Protein AF-A0A0G0HST6-F1 (afdb_monomer_lite)

Foldseek 3Di:
DQPLQLDLQLLVLVLVLVVLLVCCVVAPPDPVLSCLLNVLSVLLNVLSSVLSVCVVPDPVSSVVSNVSSVVSVVVNVVSVVVSCVVLVHDDDDCPPPQNVVLVVLSVVLSVQSSDPVCVVPVVSNVVSSVPRDRPDDDDDPVSVPD

Sequence (146 aa):
MQPYKKLYTYWFSVIIYDREVEFAEKWIKSWKLKEQMDGAARSGKQNIVEGSDDMDVSLKVAINLTGIAKGSLEELTGDLEDFLRQRKLDKWDKNDPRVLLLRAKSAQLVRNLSDLSVLSKEREAEELLKTIELPEHCFSIAKLRR

Structure (mmCIF, N/CA/C/O backbone):
data_AF-A0A0G0HST6-F1
#
_entry.id   AF-A0A0G0HST6-F1
#
loop_
_atom_site.group_PDB
_atom_site.id
_atom_site.type_symbol
_atom_site.label_atom_id
_atom_site.label_alt_id
_atom_site.label_comp_id
_atom_site.label_asym_id
_atom_site.label_entity_id
_atom_site.label_seq_id
_atom_site.pdbx_PDB_ins_code
_atom_site.Cartn_x
_atom_site.Cartn_y
_atom_site.Cartn_z
_atom_site.occupancy
_atom_site.B_iso_or_equiv
_atom_site.auth_seq_id
_atom_site.auth_comp_id
_atom_site.auth_asym_id
_atom_site.auth_atom_id
_atom_site.pdbx_PDB_model_num
ATOM 1 N N . MET A 1 1 ? 7.494 6.859 -22.215 1.00 66.25 1 MET A N 1
ATOM 2 C CA . MET A 1 1 ? 6.513 6.333 -21.242 1.00 66.25 1 MET A CA 1
ATOM 3 C C . MET A 1 1 ? 7.232 5.371 -20.323 1.00 66.25 1 MET A C 1
ATOM 5 O O . MET A 1 1 ? 7.967 4.537 -20.834 1.00 66.25 1 MET A O 1
ATOM 9 N N . GLN A 1 2 ? 7.075 5.522 -19.011 1.00 82.06 2 GLN A N 1
ATOM 10 C CA . GLN A 1 2 ? 7.802 4.705 -18.037 1.00 82.06 2 GLN A CA 1
ATOM 11 C C . GLN A 1 2 ? 7.323 3.237 -18.077 1.00 82.06 2 GLN A C 1
ATOM 13 O O . GLN A 1 2 ? 6.105 3.022 -18.069 1.00 82.06 2 GLN A O 1
ATOM 18 N N . PRO A 1 3 ? 8.225 2.236 -18.139 1.00 85.38 3 PRO A N 1
ATOM 19 C CA . PRO A 1 3 ? 7.861 0.821 -18.281 1.00 85.38 3 PRO A CA 1
ATOM 20 C C . PRO A 1 3 ? 6.930 0.301 -17.179 1.00 85.38 3 PRO A C 1
ATOM 22 O O . PRO A 1 3 ? 5.958 -0.398 -17.479 1.00 85.38 3 PRO A O 1
ATOM 25 N N . TYR A 1 4 ? 7.159 0.715 -15.929 1.00 89.94 4 TYR A N 1
ATOM 26 C CA . TYR A 1 4 ? 6.398 0.255 -14.764 1.00 89.94 4 TYR A CA 1
ATOM 27 C C . TYR A 1 4 ? 4.900 0.580 -14.829 1.00 89.94 4 TYR A C 1
ATOM 29 O O . TYR A 1 4 ? 4.090 -0.131 -14.240 1.00 89.94 4 TYR A O 1
ATOM 37 N N . LYS A 1 5 ? 4.492 1.610 -15.588 1.00 90.94 5 LYS A N 1
ATOM 38 C CA . LYS A 1 5 ? 3.075 1.981 -15.744 1.00 90.94 5 LYS A CA 1
ATOM 39 C C . LYS A 1 5 ? 2.253 0.924 -16.499 1.00 90.94 5 LYS A C 1
ATOM 41 O O . LYS A 1 5 ? 1.030 0.995 -16.508 1.00 90.94 5 LYS A O 1
ATOM 46 N N . LYS A 1 6 ? 2.893 -0.076 -17.113 1.00 90.31 6 LYS A N 1
ATOM 47 C CA . LYS A 1 6 ? 2.213 -1.238 -17.713 1.00 90.31 6 LYS A CA 1
ATOM 48 C C . LYS A 1 6 ? 1.945 -2.355 -16.697 1.00 90.31 6 LYS A C 1
ATOM 50 O O . LYS A 1 6 ? 1.208 -3.292 -16.994 1.00 90.31 6 LYS A O 1
ATOM 55 N N . LEU A 1 7 ? 2.563 -2.290 -15.517 1.00 93.19 7 LEU A N 1
ATOM 56 C CA . LEU A 1 7 ? 2.476 -3.340 -14.513 1.00 93.19 7 LEU A CA 1
ATOM 57 C C . LEU A 1 7 ? 1.165 -3.234 -13.740 1.00 93.19 7 LEU A C 1
ATOM 59 O O . LEU A 1 7 ? 0.801 -2.179 -13.222 1.00 93.19 7 LEU A O 1
ATOM 63 N N . TYR A 1 8 ? 0.483 -4.365 -13.588 1.00 95.25 8 TYR A N 1
ATOM 64 C CA . TYR A 1 8 ? -0.728 -4.427 -12.770 1.00 95.25 8 TYR A CA 1
ATOM 65 C C . TYR A 1 8 ? -0.388 -4.179 -11.301 1.00 95.25 8 TYR A C 1
ATOM 67 O O . TYR A 1 8 ? -1.122 -3.493 -10.598 1.00 95.25 8 TYR A O 1
ATOM 75 N N . THR A 1 9 ? 0.753 -4.703 -10.849 1.00 95.06 9 THR A N 1
ATOM 76 C CA . THR A 1 9 ? 1.261 -4.527 -9.484 1.00 95.06 9 THR A CA 1
ATOM 77 C C . THR A 1 9 ? 1.484 -3.060 -9.139 1.00 95.06 9 THR A C 1
ATOM 79 O O . THR A 1 9 ? 1.113 -2.646 -8.044 1.00 95.06 9 THR A O 1
ATOM 82 N N . TYR A 1 10 ? 1.992 -2.258 -10.082 1.00 95.56 10 TYR A N 1
ATOM 83 C CA . TYR A 1 10 ? 2.113 -0.813 -9.905 1.00 95.56 10 TYR A CA 1
ATOM 84 C C . TYR A 1 10 ? 0.743 -0.176 -9.646 1.00 95.56 10 TYR A C 1
ATOM 86 O O . TYR A 1 10 ? 0.547 0.447 -8.605 1.00 95.56 10 TYR A O 1
ATOM 94 N N . TRP A 1 11 ? -0.240 -0.394 -10.519 1.00 95.44 11 TRP A N 1
ATOM 95 C CA . TRP A 1 11 ? -1.563 0.216 -10.351 1.00 95.44 11 TRP A CA 1
ATOM 96 C C . TRP A 1 11 ? -2.317 -0.278 -9.117 1.00 95.44 11 TRP A C 1
ATOM 98 O O . TRP A 1 11 ? -2.965 0.520 -8.444 1.00 95.44 11 TRP A O 1
ATOM 108 N N . PHE A 1 12 ? -2.185 -1.555 -8.753 1.00 96.38 12 PHE A N 1
ATOM 109 C CA . PHE A 1 12 ? -2.698 -2.038 -7.472 1.00 96.38 12 PHE A CA 1
ATOM 110 C C . PHE A 1 12 ? -2.034 -1.319 -6.292 1.00 96.38 12 PHE A C 1
ATOM 112 O O . PHE A 1 12 ? -2.738 -0.903 -5.379 1.00 96.38 12 PHE A O 1
ATOM 119 N N . SER A 1 13 ? -0.712 -1.117 -6.314 1.00 97.25 13 SER A N 1
ATOM 120 C CA . SER A 1 13 ? -0.016 -0.376 -5.251 1.00 97.25 13 SER A CA 1
ATOM 121 C C . SER A 1 13 ? -0.377 1.112 -5.197 1.00 97.25 13 SER A C 1
ATOM 123 O O . SER A 1 13 ? -0.404 1.677 -4.109 1.00 97.25 13 SER A O 1
ATOM 125 N N . VAL A 1 14 ? -0.713 1.740 -6.332 1.00 95.62 14 VAL A N 1
ATOM 126 C CA . VAL A 1 14 ? -1.278 3.102 -6.368 1.00 95.62 14 VAL A CA 1
ATOM 127 C C . VAL A 1 14 ? -2.619 3.127 -5.640 1.00 95.62 14 VAL A C 1
ATOM 129 O O . VAL A 1 14 ? -2.782 3.902 -4.707 1.00 95.62 14 VAL A O 1
ATOM 132 N N . ILE A 1 15 ? -3.535 2.218 -5.993 1.00 94.50 15 ILE A N 1
ATOM 133 C CA . ILE A 1 15 ? -4.847 2.111 -5.339 1.00 94.50 15 ILE A CA 1
ATOM 134 C C . ILE A 1 15 ? -4.692 1.859 -3.833 1.00 94.50 15 ILE A C 1
ATOM 136 O O . ILE A 1 15 ? -5.385 2.487 -3.039 1.00 94.50 15 ILE A O 1
ATOM 140 N N . ILE A 1 16 ? -3.799 0.947 -3.434 1.00 95.81 16 ILE A N 1
ATOM 141 C CA . ILE A 1 16 ? -3.531 0.654 -2.019 1.00 95.81 16 ILE A CA 1
ATOM 142 C C . ILE A 1 16 ? -3.020 1.905 -1.305 1.00 95.81 16 ILE A C 1
ATOM 144 O O . ILE A 1 16 ? -3.526 2.229 -0.239 1.00 95.81 16 ILE A O 1
ATOM 148 N N . TYR A 1 17 ? -2.060 2.618 -1.897 1.00 97.12 17 TYR A N 1
ATOM 149 C CA . TYR A 1 17 ? -1.504 3.831 -1.307 1.00 97.12 17 TYR A CA 1
ATOM 150 C C . TYR A 1 17 ? -2.559 4.922 -1.117 1.00 97.12 17 TYR A C 1
ATOM 152 O O . TYR A 1 17 ? -2.677 5.466 -0.024 1.00 97.12 17 TYR A O 1
ATOM 160 N N . ASP A 1 18 ? -3.361 5.202 -2.144 1.00 94.44 18 ASP A N 1
ATOM 161 C CA . ASP A 1 18 ? -4.384 6.246 -2.071 1.00 94.44 18 ASP A CA 1
ATOM 162 C C . ASP A 1 18 ? -5.454 5.899 -1.021 1.00 94.44 18 ASP A C 1
ATOM 164 O O . ASP A 1 18 ? -5.866 6.752 -0.233 1.00 94.44 18 ASP A O 1
ATOM 168 N N . ARG A 1 19 ? -5.865 4.623 -0.950 1.00 93.06 19 ARG A N 1
ATOM 169 C CA . ARG A 1 19 ? -6.837 4.151 0.048 1.00 93.06 19 ARG A CA 1
ATOM 170 C C . ARG A 1 19 ? -6.272 4.123 1.459 1.00 93.06 19 ARG A C 1
ATOM 172 O O . ARG A 1 19 ? -7.028 4.376 2.393 1.00 93.06 19 ARG A O 1
ATOM 179 N N . GLU A 1 20 ? -4.984 3.841 1.614 1.00 95.75 20 GLU A N 1
ATOM 180 C CA . GLU A 1 20 ? -4.324 3.900 2.914 1.00 95.75 20 GLU A CA 1
ATOM 181 C C . GLU A 1 20 ? -4.278 5.334 3.439 1.00 95.75 20 GLU A C 1
ATOM 183 O O . GLU A 1 20 ? -4.710 5.574 4.559 1.00 95.75 20 GLU A O 1
ATOM 188 N N . VAL A 1 21 ? -3.888 6.307 2.611 1.00 95.62 21 VAL A N 1
ATOM 189 C CA . VAL A 1 21 ? -3.854 7.720 3.023 1.00 95.62 21 VAL A CA 1
ATOM 190 C C . VAL A 1 21 ? -5.238 8.201 3.477 1.00 95.62 21 VAL A C 1
ATOM 192 O O . VAL A 1 21 ? -5.369 8.856 4.515 1.00 95.62 21 VAL A O 1
ATOM 195 N N . GLU A 1 22 ? -6.293 7.849 2.735 1.00 93.31 22 GLU A N 1
ATOM 196 C CA . GLU A 1 22 ? -7.676 8.148 3.128 1.00 93.31 22 GLU A CA 1
ATOM 197 C C . GLU A 1 22 ? -8.089 7.438 4.429 1.00 93.31 22 GLU A C 1
ATOM 199 O O . GLU A 1 22 ? -8.761 8.026 5.283 1.00 93.31 22 GLU A O 1
ATOM 204 N N . PHE A 1 23 ? -7.710 6.166 4.587 1.00 94.38 23 PHE A N 1
ATOM 205 C CA . PHE A 1 23 ? -7.986 5.382 5.787 1.00 94.38 23 PHE A CA 1
ATOM 206 C C . PHE A 1 23 ? -7.294 5.985 7.014 1.00 94.38 23 PHE A C 1
ATOM 208 O O . PHE A 1 23 ? -7.950 6.205 8.039 1.00 94.38 23 PHE A O 1
ATOM 215 N N . ALA A 1 24 ? -6.004 6.294 6.901 1.00 95.94 24 ALA A N 1
ATOM 216 C CA . ALA A 1 24 ? -5.193 6.810 7.985 1.00 95.94 24 ALA A CA 1
ATOM 217 C C . ALA A 1 24 ? -5.669 8.197 8.428 1.00 95.94 24 ALA A C 1
ATOM 219 O O . ALA A 1 24 ? -5.862 8.419 9.624 1.00 95.94 24 ALA A O 1
ATOM 220 N N . GLU A 1 25 ? -5.971 9.093 7.481 1.00 94.88 25 GLU A N 1
ATOM 221 C CA . GLU A 1 25 ? -6.566 10.407 7.769 1.00 94.88 25 GLU A CA 1
ATOM 222 C C . GLU A 1 25 ? -7.884 10.286 8.546 1.00 94.88 25 GLU A C 1
ATOM 224 O O . GLU A 1 25 ? -8.153 11.053 9.471 1.00 94.88 25 GLU A O 1
ATOM 229 N N . LYS A 1 26 ? -8.713 9.297 8.198 1.00 93.75 26 LYS A N 1
ATOM 230 C CA . LYS A 1 26 ? -10.041 9.130 8.794 1.00 93.75 26 LYS A CA 1
ATOM 231 C C . LYS A 1 26 ? -10.014 8.441 10.159 1.00 93.75 26 LYS A C 1
ATOM 233 O O . LYS A 1 26 ? -10.836 8.768 11.019 1.00 93.75 26 LYS A O 1
ATOM 238 N N . TRP A 1 27 ? -9.132 7.462 10.362 1.00 94.75 27 TRP A N 1
ATOM 239 C CA . TRP A 1 27 ? -9.240 6.520 11.485 1.00 94.75 27 TRP A CA 1
ATOM 240 C C . TRP A 1 27 ? -8.028 6.464 12.417 1.00 94.75 27 TRP A C 1
ATOM 242 O O . TRP A 1 27 ? -8.160 5.985 13.555 1.00 94.75 27 TRP A O 1
ATOM 252 N N . ILE A 1 28 ? -6.867 6.954 11.984 1.00 95.75 28 ILE A N 1
ATOM 253 C CA . ILE A 1 28 ? -5.622 6.875 12.746 1.00 95.75 28 ILE A CA 1
ATOM 254 C C . ILE A 1 28 ? -5.352 8.217 13.428 1.00 95.75 28 ILE A C 1
ATOM 256 O O . ILE A 1 28 ? -4.921 9.192 12.827 1.00 95.75 28 ILE A O 1
ATOM 260 N N . LYS A 1 29 ? -5.594 8.257 14.744 1.00 94.69 29 LYS A N 1
ATOM 261 C CA . LYS A 1 29 ? -5.402 9.470 15.563 1.00 94.69 29 LYS A CA 1
ATOM 262 C C . LYS A 1 29 ? -3.927 9.775 15.854 1.00 94.69 29 LYS A C 1
ATOM 264 O O . LYS A 1 29 ? -3.588 10.909 16.176 1.00 94.69 29 LYS A O 1
ATOM 269 N N . SER A 1 30 ? -3.061 8.760 15.818 1.00 96.88 30 SER A N 1
ATOM 270 C CA . SER A 1 30 ? -1.631 8.921 16.091 1.00 96.88 30 SER A CA 1
ATOM 271 C C . SER A 1 30 ? -0.913 9.350 14.821 1.00 96.88 30 SER A C 1
ATOM 273 O O . SER A 1 30 ? -0.827 8.570 13.876 1.00 96.88 30 SER A O 1
ATOM 275 N N . TRP A 1 31 ? -0.336 10.554 14.833 1.00 96.69 31 TRP A N 1
ATOM 276 C CA . TRP A 1 31 ? 0.518 11.035 13.744 1.00 96.69 31 TRP A CA 1
ATOM 277 C C . TRP A 1 31 ? 1.618 10.029 13.402 1.00 96.69 31 TRP A C 1
ATOM 279 O O . TRP A 1 31 ? 1.864 9.758 12.233 1.00 96.69 31 TRP A O 1
ATOM 289 N N . LYS A 1 32 ? 2.264 9.451 14.427 1.00 98.00 32 LYS A N 1
ATOM 290 C CA . LYS A 1 32 ? 3.390 8.545 14.207 1.00 98.00 32 LYS A CA 1
ATOM 291 C C . LYS A 1 32 ? 2.960 7.249 13.527 1.00 98.00 32 LYS A C 1
ATOM 293 O O . LYS A 1 32 ? 3.632 6.812 12.605 1.00 98.00 32 LYS A O 1
ATOM 298 N N . LEU A 1 33 ? 1.836 6.676 13.959 1.00 97.00 33 LEU A N 1
ATOM 299 C CA . LEU A 1 33 ? 1.301 5.464 13.339 1.00 97.00 33 LEU A CA 1
ATOM 300 C C . LEU A 1 33 ? 0.854 5.744 11.902 1.00 97.00 33 LEU A C 1
ATOM 302 O O . LEU A 1 33 ? 1.177 4.974 11.009 1.00 97.00 33 LEU A O 1
ATOM 306 N N . LYS A 1 34 ? 0.187 6.881 11.670 1.00 97.69 34 LYS A N 1
ATOM 307 C CA . LYS A 1 34 ? -0.184 7.325 10.323 1.00 97.69 34 LYS A CA 1
ATOM 308 C C . LYS A 1 34 ? 1.043 7.432 9.411 1.00 97.69 34 LYS A C 1
ATOM 310 O O . LYS A 1 34 ? 1.045 6.856 8.335 1.00 97.69 34 LYS A O 1
ATOM 315 N N . GLU A 1 35 ? 2.104 8.104 9.863 1.00 97.94 35 GLU A N 1
ATOM 316 C CA . GLU A 1 35 ? 3.358 8.230 9.106 1.00 97.94 35 GLU A CA 1
ATOM 317 C C . GLU A 1 35 ? 3.968 6.860 8.761 1.00 97.94 35 GLU A C 1
ATOM 319 O O . GLU A 1 35 ? 4.493 6.679 7.664 1.00 97.94 35 GLU A O 1
ATOM 324 N N . GLN A 1 36 ? 3.897 5.893 9.681 1.00 98.06 36 GLN A N 1
ATOM 325 C CA . GLN A 1 36 ? 4.410 4.539 9.461 1.00 98.06 36 GLN A CA 1
ATOM 326 C C . GLN A 1 36 ? 3.584 3.775 8.420 1.00 98.06 36 GLN A C 1
ATOM 328 O O . GLN A 1 36 ? 4.166 3.258 7.468 1.00 98.06 36 GLN A O 1
ATOM 333 N N . MET A 1 37 ? 2.254 3.774 8.543 1.00 98.50 37 MET A N 1
ATOM 334 C CA . MET A 1 37 ? 1.361 3.083 7.603 1.00 98.50 37 MET A CA 1
ATOM 335 C C . MET A 1 37 ? 1.426 3.709 6.198 1.00 98.50 37 MET A C 1
ATOM 337 O O . MET A 1 37 ? 1.662 3.005 5.210 1.00 98.50 37 MET A O 1
ATOM 341 N N . ASP A 1 38 ? 1.352 5.044 6.108 1.00 98.38 38 ASP A N 1
ATOM 342 C CA . ASP A 1 38 ? 1.532 5.790 4.854 1.00 98.38 38 ASP A CA 1
ATOM 343 C C . ASP A 1 38 ? 2.922 5.518 4.250 1.00 98.38 38 ASP A C 1
ATOM 345 O O . ASP A 1 38 ? 3.079 5.375 3.031 1.00 98.38 38 ASP A O 1
ATOM 349 N N . GLY A 1 39 ? 3.946 5.434 5.104 1.00 98.44 39 GLY A N 1
ATOM 350 C CA . GLY A 1 39 ? 5.323 5.124 4.737 1.00 98.44 39 GLY A CA 1
ATOM 351 C C . GLY A 1 39 ? 5.477 3.727 4.141 1.00 98.44 39 GLY A C 1
ATOM 352 O O . GLY A 1 39 ? 6.097 3.588 3.085 1.00 98.44 39 GLY A O 1
ATOM 353 N N . ALA A 1 40 ? 4.871 2.712 4.758 1.00 98.62 40 ALA A N 1
ATOM 354 C CA . ALA A 1 40 ? 4.866 1.335 4.274 1.00 98.62 40 ALA A CA 1
ATOM 355 C C . ALA A 1 40 ? 4.163 1.230 2.909 1.00 98.62 40 ALA A C 1
ATOM 357 O O . ALA A 1 40 ? 4.735 0.716 1.941 1.00 98.62 40 ALA A O 1
ATOM 358 N N . ALA A 1 41 ? 2.975 1.827 2.774 1.00 98.50 41 ALA A N 1
ATOM 359 C CA . ALA A 1 41 ? 2.238 1.871 1.514 1.00 98.50 41 ALA A CA 1
ATOM 360 C C . ALA A 1 41 ? 3.029 2.585 0.398 1.00 98.50 41 ALA A C 1
ATOM 362 O O . ALA A 1 41 ? 3.157 2.079 -0.725 1.00 98.50 41 ALA A O 1
ATOM 363 N N . ARG A 1 42 ? 3.630 3.744 0.711 1.00 98.50 42 ARG A N 1
ATOM 364 C CA . ARG A 1 42 ? 4.471 4.503 -0.225 1.00 98.50 42 ARG A CA 1
ATOM 365 C C . ARG A 1 42 ? 5.712 3.712 -0.630 1.00 98.50 42 ARG A C 1
ATOM 367 O O . ARG A 1 42 ? 6.029 3.676 -1.818 1.00 98.50 42 ARG A O 1
ATOM 374 N N . SER A 1 43 ? 6.406 3.107 0.333 1.00 98.44 43 SER A N 1
ATOM 375 C CA . SER A 1 43 ? 7.607 2.293 0.113 1.00 98.44 43 SER A CA 1
ATOM 376 C C . SER A 1 43 ? 7.309 1.120 -0.817 1.00 98.44 43 SER A C 1
ATOM 378 O O . SER A 1 43 ? 8.039 0.912 -1.786 1.00 98.44 43 SER A O 1
ATOM 380 N N . GLY A 1 44 ? 6.190 0.419 -0.600 1.00 98.31 44 GLY A N 1
ATOM 381 C CA . GLY A 1 44 ? 5.735 -0.666 -1.471 1.00 98.31 44 GLY A CA 1
ATOM 382 C C . GLY A 1 44 ? 5.632 -0.233 -2.935 1.00 98.31 44 GLY A C 1
ATOM 383 O O . GLY A 1 44 ? 6.230 -0.847 -3.818 1.00 98.31 44 GLY A O 1
ATOM 384 N N . LYS A 1 45 ? 4.939 0.882 -3.191 1.00 98.00 45 LYS A N 1
ATOM 385 C CA . LYS A 1 45 ? 4.790 1.452 -4.538 1.00 98.00 45 LYS A CA 1
ATOM 386 C C . LYS A 1 45 ? 6.123 1.897 -5.152 1.00 98.00 45 LYS A C 1
ATOM 388 O O . LYS A 1 45 ? 6.370 1.609 -6.320 1.00 98.00 45 LYS A O 1
ATOM 393 N N . GLN A 1 46 ? 6.967 2.613 -4.404 1.00 98.00 46 GLN A N 1
ATOM 394 C CA . GLN A 1 46 ? 8.227 3.152 -4.943 1.00 98.00 46 GLN A CA 1
ATOM 395 C C . GLN A 1 46 ? 9.226 2.046 -5.289 1.00 98.00 46 GLN A C 1
ATOM 397 O O . GLN A 1 46 ? 9.814 2.077 -6.362 1.00 98.00 46 GLN A O 1
ATOM 402 N N . ASN A 1 47 ? 9.335 1.006 -4.461 1.00 98.12 47 ASN A N 1
ATOM 403 C CA . ASN A 1 47 ? 10.212 -0.125 -4.763 1.00 98.12 47 ASN A CA 1
ATOM 404 C C . ASN A 1 47 ? 9.747 -0.931 -5.996 1.00 98.12 47 ASN A C 1
ATOM 406 O O . ASN A 1 47 ? 10.578 -1.525 -6.677 1.00 98.12 47 ASN A O 1
ATOM 410 N N . ILE A 1 48 ? 8.447 -0.934 -6.333 1.00 97.50 48 ILE A N 1
ATOM 411 C CA . ILE A 1 48 ? 7.955 -1.496 -7.610 1.00 97.50 48 ILE A CA 1
ATOM 412 C C . ILE A 1 48 ? 8.432 -0.653 -8.798 1.00 97.50 48 ILE A C 1
ATOM 414 O O . ILE A 1 48 ? 8.806 -1.208 -9.829 1.00 97.50 48 ILE A O 1
ATOM 418 N N . VAL A 1 49 ? 8.406 0.676 -8.660 1.00 96.44 49 VAL A N 1
ATOM 419 C CA . VAL A 1 49 ? 8.887 1.610 -9.687 1.00 96.44 49 VAL A CA 1
ATOM 420 C C . VAL A 1 49 ? 10.386 1.420 -9.912 1.00 96.44 49 VAL A C 1
ATOM 422 O O . VAL A 1 49 ? 10.792 1.086 -11.021 1.00 96.44 49 VAL A O 1
ATOM 425 N N . GLU A 1 50 ? 11.183 1.542 -8.850 1.00 95.69 50 GLU A N 1
ATOM 426 C CA . GLU A 1 50 ? 12.642 1.402 -8.904 1.00 95.69 50 GLU A CA 1
ATOM 427 C C . GLU A 1 50 ? 13.046 0.001 -9.381 1.00 95.69 50 GLU A C 1
ATOM 429 O O . GLU A 1 50 ? 13.866 -0.142 -10.283 1.00 95.69 50 GLU A O 1
ATOM 434 N N . GLY A 1 51 ? 12.402 -1.046 -8.853 1.00 95.38 51 GLY A N 1
ATOM 435 C CA . GLY A 1 51 ? 12.682 -2.425 -9.243 1.00 95.38 51 GLY A CA 1
ATOM 436 C C . GLY A 1 51 ? 12.385 -2.708 -10.713 1.00 95.38 51 GLY A C 1
ATOM 437 O O . GLY A 1 51 ? 13.108 -3.483 -11.332 1.00 95.38 51 GLY A O 1
ATOM 438 N N . SER A 1 52 ? 11.354 -2.075 -11.283 1.00 94.31 52 SER A N 1
ATOM 439 C CA . SER A 1 52 ? 11.040 -2.185 -12.709 1.00 94.31 52 SER A CA 1
ATOM 440 C C . SER A 1 52 ? 12.048 -1.447 -13.586 1.00 94.31 52 SER A C 1
ATOM 442 O O . SER A 1 52 ? 12.359 -1.945 -14.665 1.00 94.31 52 SER A O 1
ATOM 444 N N . ASP A 1 53 ? 12.512 -0.271 -13.166 1.00 91.69 53 ASP A N 1
ATOM 445 C CA . ASP A 1 53 ? 13.478 0.523 -13.932 1.00 91.69 53 ASP A CA 1
ATOM 446 C C . ASP A 1 53 ? 14.875 -0.134 -13.909 1.00 91.69 53 ASP A C 1
ATOM 448 O O . ASP A 1 53 ? 15.585 -0.123 -14.915 1.00 91.69 53 ASP A O 1
ATOM 452 N N . ASP A 1 54 ? 15.229 -0.811 -12.811 1.00 91.38 54 ASP A N 1
ATOM 453 C CA . ASP A 1 54 ? 16.507 -1.516 -12.655 1.00 91.38 54 ASP A CA 1
ATOM 454 C C . ASP A 1 54 ? 16.558 -2.899 -13.328 1.00 91.38 54 ASP A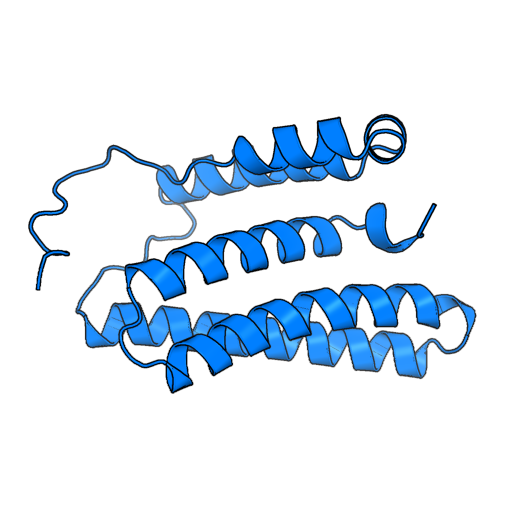 C 1
ATOM 456 O O . ASP A 1 54 ? 17.629 -3.511 -13.366 1.00 91.38 54 ASP A O 1
ATOM 460 N N . MET A 1 55 ? 15.455 -3.418 -13.885 1.00 88.94 55 MET A N 1
ATOM 461 C CA . MET A 1 55 ? 15.447 -4.742 -14.536 1.00 88.94 55 MET A CA 1
ATOM 462 C C . MET A 1 55 ? 16.456 -4.843 -15.686 1.00 88.94 55 MET A C 1
ATOM 464 O O . MET A 1 55 ? 17.100 -5.883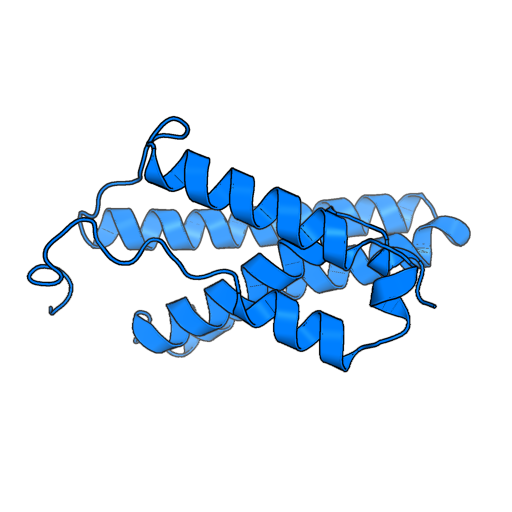 -15.835 1.00 88.94 55 MET A O 1
ATOM 468 N N . ASP A 1 56 ? 16.618 -3.763 -16.456 1.00 86.44 56 ASP A N 1
ATOM 469 C CA . ASP A 1 56 ? 17.538 -3.697 -17.599 1.00 86.44 56 ASP A CA 1
ATOM 470 C C . ASP A 1 56 ? 18.999 -3.452 -17.173 1.00 86.44 56 ASP A C 1
ATOM 472 O O . ASP A 1 56 ? 19.923 -3.672 -17.956 1.00 86.44 56 ASP A O 1
ATOM 476 N N . VAL A 1 57 ? 19.222 -3.016 -15.927 1.00 91.31 57 VAL A N 1
ATOM 477 C CA . VAL A 1 57 ? 20.549 -2.685 -15.385 1.00 91.31 57 VAL A CA 1
ATOM 478 C C . VAL A 1 57 ? 21.099 -3.831 -14.538 1.00 91.31 57 VAL A C 1
ATOM 480 O O . VAL A 1 57 ? 22.244 -4.252 -14.705 1.00 91.31 57 VAL A O 1
ATOM 483 N N . SER A 1 58 ? 20.300 -4.339 -13.598 1.00 95.31 58 SER A N 1
ATOM 484 C CA . SER A 1 58 ? 20.706 -5.370 -12.650 1.00 95.31 58 SER A CA 1
ATOM 485 C C . SER A 1 58 ? 19.508 -6.151 -12.125 1.00 95.31 58 SER A C 1
ATOM 487 O O . SER A 1 58 ? 18.818 -5.743 -11.188 1.00 95.31 58 SER A O 1
ATOM 489 N N . LEU A 1 59 ? 19.346 -7.372 -12.638 1.00 94.75 59 LEU A N 1
ATOM 490 C CA . LEU A 1 59 ? 18.308 -8.291 -12.174 1.00 94.75 59 LEU A CA 1
ATOM 491 C C . LEU A 1 59 ? 18.399 -8.569 -10.662 1.00 94.75 59 LEU A C 1
ATOM 493 O O . LEU A 1 59 ? 17.381 -8.731 -9.996 1.00 94.75 59 LEU A O 1
ATOM 497 N N . LYS A 1 60 ? 19.614 -8.585 -10.095 1.00 97.25 60 LYS A N 1
ATOM 498 C CA . LYS A 1 60 ? 19.816 -8.765 -8.650 1.00 97.25 60 LYS A CA 1
ATOM 499 C C . LYS A 1 60 ? 19.176 -7.629 -7.846 1.00 97.25 60 LYS A C 1
ATOM 501 O O . LYS A 1 60 ? 18.543 -7.898 -6.828 1.00 97.25 60 LYS A O 1
ATOM 506 N N . VAL A 1 61 ? 19.355 -6.383 -8.287 1.00 96.31 61 VAL A N 1
ATOM 507 C CA . VAL A 1 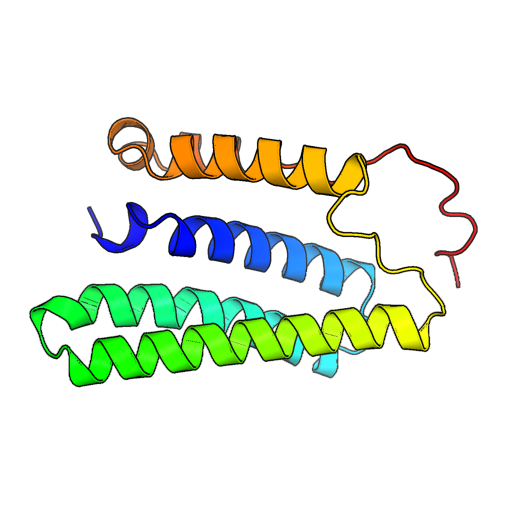61 ? 18.783 -5.207 -7.614 1.00 96.31 61 VAL A CA 1
ATOM 508 C C . VAL A 1 61 ? 17.268 -5.192 -7.793 1.00 96.31 61 VAL A C 1
ATOM 510 O O . VAL A 1 61 ? 16.553 -5.086 -6.800 1.00 96.31 61 VAL A O 1
ATOM 513 N N . ALA A 1 62 ? 16.780 -5.442 -9.010 1.00 95.81 62 ALA A N 1
ATOM 514 C CA . ALA A 1 62 ? 15.350 -5.538 -9.298 1.00 95.81 62 ALA A CA 1
ATOM 515 C C . ALA A 1 62 ? 14.626 -6.582 -8.423 1.00 95.81 62 ALA A C 1
ATOM 517 O O . ALA A 1 62 ? 13.568 -6.303 -7.850 1.00 95.81 62 ALA A O 1
ATOM 518 N N . ILE A 1 63 ? 15.211 -7.777 -8.254 1.00 96.88 63 ILE A N 1
ATOM 519 C CA . ILE A 1 63 ? 14.668 -8.826 -7.372 1.00 96.88 63 ILE A CA 1
ATOM 520 C C . ILE A 1 63 ? 14.650 -8.355 -5.915 1.00 96.88 63 ILE A C 1
ATOM 522 O O . ILE A 1 63 ? 13.655 -8.556 -5.217 1.00 96.88 63 ILE A O 1
ATOM 526 N N . ASN A 1 64 ? 15.728 -7.719 -5.453 1.00 98.00 64 ASN A N 1
ATOM 527 C CA . ASN A 1 64 ? 15.814 -7.214 -4.087 1.00 98.00 64 ASN A CA 1
ATOM 528 C C . ASN A 1 64 ? 14.748 -6.141 -3.807 1.00 98.00 64 ASN A C 1
ATOM 530 O O . ASN A 1 64 ? 14.030 -6.247 -2.817 1.00 98.00 64 ASN A O 1
ATOM 534 N N . LEU A 1 65 ? 14.591 -5.162 -4.702 1.00 97.94 65 LEU A N 1
ATOM 535 C CA . LEU A 1 65 ? 13.575 -4.110 -4.592 1.00 97.94 65 LEU A CA 1
ATOM 536 C C . LEU A 1 65 ? 12.158 -4.692 -4.634 1.00 97.94 65 LEU A C 1
ATOM 538 O O . LEU A 1 65 ? 11.317 -4.323 -3.821 1.00 97.94 65 LEU A O 1
ATOM 542 N N . THR A 1 66 ? 11.904 -5.689 -5.484 1.00 96.50 66 THR A N 1
ATOM 543 C CA . THR A 1 66 ? 10.621 -6.415 -5.484 1.00 96.50 66 THR A CA 1
ATOM 544 C C . THR A 1 66 ? 10.360 -7.110 -4.140 1.00 96.50 66 THR A C 1
ATOM 546 O O . THR A 1 66 ? 9.229 -7.123 -3.650 1.00 96.50 66 THR A O 1
ATOM 549 N N . GLY A 1 67 ? 11.403 -7.662 -3.510 1.00 97.88 67 GLY A N 1
ATOM 550 C CA . GLY A 1 67 ? 11.331 -8.233 -2.165 1.00 97.88 67 GLY A CA 1
ATOM 551 C C . GLY A 1 67 ? 10.999 -7.193 -1.091 1.00 97.88 67 GLY A C 1
ATOM 552 O O . GLY A 1 67 ? 10.122 -7.434 -0.263 1.00 97.88 67 GLY A O 1
ATOM 553 N N . ILE A 1 68 ? 11.637 -6.021 -1.143 1.00 98.44 68 ILE A N 1
ATOM 554 C CA . ILE A 1 68 ? 11.353 -4.898 -0.236 1.00 98.44 68 ILE A CA 1
ATOM 555 C C . ILE A 1 68 ? 9.918 -4.400 -0.439 1.00 98.44 68 ILE A C 1
ATOM 557 O O . ILE A 1 68 ? 9.194 -4.223 0.537 1.00 98.44 68 ILE A O 1
ATOM 561 N N . ALA A 1 69 ? 9.469 -4.256 -1.691 1.00 98.38 69 ALA A N 1
ATOM 562 C CA . ALA A 1 69 ? 8.103 -3.853 -2.008 1.00 98.38 69 ALA A CA 1
ATOM 563 C C . ALA A 1 69 ? 7.068 -4.788 -1.373 1.00 98.38 69 ALA A C 1
ATOM 565 O O . ALA A 1 69 ? 6.102 -4.331 -0.760 1.00 98.38 69 ALA A O 1
ATOM 566 N N . LYS A 1 70 ? 7.290 -6.104 -1.494 1.00 98.44 70 LYS A N 1
ATOM 567 C CA . LYS A 1 70 ? 6.447 -7.119 -0.860 1.00 98.44 70 LYS A CA 1
ATOM 568 C C . LYS A 1 70 ? 6.442 -6.958 0.662 1.00 98.44 70 LYS A C 1
ATOM 570 O O . LYS A 1 70 ? 5.363 -6.902 1.241 1.00 98.44 70 LYS A O 1
ATOM 575 N N . GLY A 1 71 ? 7.617 -6.846 1.283 1.00 98.62 71 GLY A N 1
ATOM 576 C CA . GLY A 1 71 ? 7.741 -6.682 2.733 1.00 98.62 71 GLY A CA 1
ATOM 577 C C . GLY A 1 71 ? 7.007 -5.445 3.255 1.00 98.62 71 GLY A C 1
ATOM 578 O O . GLY A 1 71 ? 6.271 -5.544 4.230 1.00 98.62 71 GLY A O 1
ATOM 579 N N . SER A 1 72 ? 7.111 -4.305 2.563 1.00 98.62 72 SER A N 1
ATOM 580 C CA . SER A 1 72 ? 6.390 -3.084 2.948 1.00 98.62 72 SER A CA 1
ATOM 581 C C . SER A 1 72 ? 4.863 -3.232 2.857 1.00 98.62 72 SER A C 1
ATOM 583 O O . SER A 1 72 ? 4.141 -2.711 3.700 1.00 98.62 72 SER A O 1
ATOM 585 N N . LEU A 1 73 ? 4.339 -3.959 1.862 1.00 98.50 73 LEU A N 1
ATOM 586 C CA . LEU A 1 73 ? 2.894 -4.220 1.765 1.00 98.50 73 LEU A CA 1
ATOM 587 C C . LEU A 1 73 ? 2.409 -5.259 2.794 1.00 98.50 73 LEU A C 1
ATOM 589 O O . LEU A 1 73 ? 1.257 -5.202 3.229 1.00 98.50 73 LEU A O 1
ATOM 593 N N . GLU A 1 74 ? 3.270 -6.200 3.191 1.00 98.50 74 GLU A N 1
ATOM 594 C CA . GLU A 1 74 ? 2.999 -7.139 4.287 1.00 98.50 74 GLU A CA 1
ATOM 595 C C . GLU A 1 74 ? 2.974 -6.425 5.647 1.00 98.50 74 GLU A C 1
ATOM 597 O O . GLU A 1 74 ? 2.075 -6.693 6.441 1.00 98.50 74 GLU A O 1
ATOM 602 N N . GLU A 1 75 ? 3.880 -5.471 5.882 1.00 98.44 75 GLU A N 1
ATOM 603 C CA . GLU A 1 75 ? 3.876 -4.600 7.068 1.00 98.44 75 GLU A CA 1
ATOM 604 C C . GLU A 1 75 ? 2.564 -3.814 7.171 1.00 98.44 75 GLU A C 1
ATOM 606 O O . GLU A 1 75 ? 1.852 -3.936 8.167 1.00 98.44 75 GLU A O 1
ATOM 611 N N . LEU A 1 76 ? 2.165 -3.138 6.086 1.00 98.62 76 LEU A N 1
ATOM 612 C CA . LEU A 1 76 ? 0.883 -2.434 6.020 1.00 98.62 76 LEU A CA 1
ATOM 613 C C . LEU A 1 76 ? -0.313 -3.361 6.297 1.00 98.62 76 LEU A C 1
ATOM 615 O O . LEU A 1 76 ? -1.258 -2.993 6.992 1.00 98.62 76 LEU A O 1
ATOM 619 N N . THR A 1 77 ? -0.289 -4.579 5.748 1.00 98.19 77 THR A N 1
ATOM 620 C CA . THR A 1 77 ? -1.350 -5.566 5.992 1.00 98.19 77 THR A CA 1
ATOM 621 C C . THR A 1 77 ? -1.426 -5.928 7.476 1.00 98.19 77 THR A C 1
ATOM 623 O O . THR A 1 77 ? -2.528 -6.007 8.019 1.00 98.19 77 THR A O 1
ATOM 626 N N . GLY A 1 78 ? -0.279 -6.106 8.134 1.00 98.25 78 GLY A N 1
ATOM 627 C CA . GLY A 1 78 ? -0.198 -6.344 9.574 1.00 98.25 78 GLY A CA 1
ATOM 628 C C . GLY A 1 78 ? -0.793 -5.197 10.393 1.00 98.25 78 GLY A C 1
ATOM 629 O O . GLY A 1 78 ? -1.616 -5.448 11.273 1.00 98.25 78 GLY A O 1
ATOM 630 N N . ASP A 1 79 ? -0.468 -3.947 10.053 1.00 98.25 79 ASP A N 1
ATOM 631 C CA . ASP A 1 79 ? -1.020 -2.765 10.729 1.00 98.25 79 ASP A CA 1
ATOM 632 C C . ASP A 1 79 ? -2.551 -2.673 10.588 1.00 98.25 79 ASP A C 1
ATOM 634 O O . ASP A 1 79 ? -3.267 -2.388 11.555 1.00 98.25 79 ASP A O 1
ATOM 638 N N . LEU A 1 80 ? -3.085 -2.973 9.399 1.00 97.75 80 LEU A N 1
ATOM 639 C CA . LEU A 1 80 ? -4.531 -3.017 9.153 1.00 97.75 80 LEU A CA 1
ATOM 640 C C . LEU A 1 80 ? -5.217 -4.150 9.934 1.00 97.75 80 LEU A C 1
ATOM 642 O O . LEU A 1 80 ? -6.305 -3.960 10.488 1.00 97.75 80 LEU A O 1
ATOM 646 N N . GLU A 1 81 ? -4.599 -5.328 10.013 1.00 97.31 81 GLU A N 1
ATOM 647 C CA . GLU A 1 81 ? -5.103 -6.446 10.818 1.00 97.31 81 GLU A CA 1
ATOM 648 C C . GLU A 1 81 ? -5.105 -6.116 12.315 1.00 97.31 81 GLU A C 1
ATOM 650 O O . GLU A 1 81 ? -6.083 -6.404 13.017 1.00 97.31 81 GLU A O 1
ATOM 655 N N . ASP A 1 82 ? -4.059 -5.448 12.797 1.00 97.31 82 ASP A N 1
ATOM 656 C CA . ASP A 1 82 ? -3.971 -4.970 14.170 1.00 97.31 82 ASP A CA 1
ATOM 657 C C . ASP A 1 82 ? -5.026 -3.910 14.478 1.00 97.31 82 ASP A C 1
ATOM 659 O O . ASP A 1 82 ? -5.674 -3.985 15.529 1.00 97.31 82 ASP A O 1
ATOM 663 N N . PHE A 1 83 ? -5.281 -2.983 13.553 1.00 96.31 83 PHE A N 1
ATOM 664 C CA . PHE A 1 83 ? -6.365 -2.013 13.683 1.00 96.31 83 PHE A CA 1
ATOM 665 C C . PHE A 1 83 ? -7.727 -2.701 13.866 1.00 96.31 83 PHE A C 1
ATOM 667 O O . PHE A 1 83 ? -8.488 -2.341 14.774 1.00 96.31 83 PHE A O 1
ATOM 674 N N . LEU A 1 84 ? -8.036 -3.713 13.045 1.00 96.19 84 LEU A N 1
ATOM 675 C CA . LEU A 1 84 ? -9.287 -4.473 13.150 1.00 96.19 84 LEU A CA 1
ATOM 676 C C . LEU A 1 84 ? -9.378 -5.212 14.490 1.00 96.19 84 LEU A C 1
ATOM 678 O O . LEU A 1 84 ? -10.374 -5.085 15.210 1.00 96.19 84 LEU A O 1
ATOM 682 N N . ARG A 1 85 ? -8.317 -5.938 14.859 1.00 97.12 85 ARG A N 1
ATOM 683 C CA . ARG A 1 85 ? -8.246 -6.748 16.082 1.00 97.12 85 ARG A CA 1
ATOM 684 C C . ARG A 1 85 ? -8.399 -5.900 17.342 1.00 97.12 85 ARG A C 1
ATO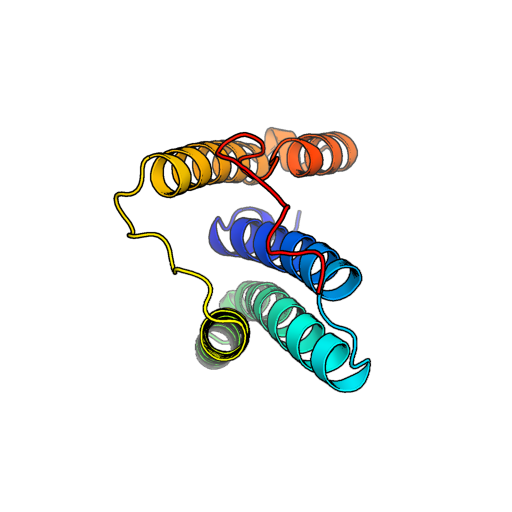M 686 O O . ARG A 1 85 ? -9.211 -6.231 18.208 1.00 97.12 85 ARG A O 1
ATOM 693 N N . GLN A 1 86 ? -7.660 -4.796 17.449 1.00 96.25 86 GLN A N 1
ATOM 694 C CA . GLN A 1 86 ? -7.699 -3.907 18.616 1.00 96.25 86 GLN A CA 1
ATOM 695 C C . GLN A 1 86 ? -9.072 -3.241 18.791 1.00 96.25 86 GLN A C 1
ATOM 697 O O . GLN A 1 86 ? -9.492 -2.969 19.918 1.00 96.25 86 GLN A O 1
ATOM 702 N N . ARG A 1 87 ? -9.805 -3.027 17.691 1.00 94.12 87 ARG A N 1
ATOM 703 C CA . ARG A 1 87 ? -11.146 -2.424 17.693 1.00 94.12 87 ARG A CA 1
ATOM 704 C C . ARG A 1 87 ? -12.294 -3.433 17.664 1.00 94.12 87 ARG A C 1
ATOM 706 O O . ARG A 1 87 ? -13.450 -3.014 17.674 1.00 94.12 87 ARG A O 1
ATOM 713 N N . LYS A 1 88 ? -12.001 -4.740 17.685 1.00 94.44 88 LYS A N 1
ATOM 714 C CA . LYS A 1 88 ? -12.996 -5.827 17.609 1.00 94.44 88 LYS A CA 1
ATOM 715 C C . LYS A 1 88 ? -13.899 -5.701 16.374 1.00 94.44 88 LYS A C 1
ATOM 717 O O . LYS A 1 88 ? -15.119 -5.837 16.471 1.00 94.44 88 LYS A O 1
ATOM 722 N N . LEU A 1 89 ? -13.289 -5.372 15.238 1.00 93.25 89 LEU A N 1
ATOM 723 C CA . LEU A 1 89 ? -13.939 -5.324 13.934 1.00 93.25 89 LEU A CA 1
ATOM 724 C C . LEU A 1 89 ? -13.685 -6.635 13.188 1.00 93.25 89 LEU A C 1
ATOM 726 O O . LEU A 1 89 ? -12.597 -7.204 13.275 1.00 93.25 89 LEU A O 1
ATOM 730 N N . ASP A 1 90 ? -14.682 -7.092 12.438 1.00 91.62 90 ASP A N 1
ATOM 731 C CA . ASP A 1 90 ? -14.583 -8.339 11.688 1.00 91.62 90 ASP A CA 1
ATOM 732 C C . ASP A 1 90 ? -13.789 -8.143 10.393 1.00 91.62 90 ASP A C 1
ATOM 734 O O . ASP A 1 90 ? -14.064 -7.233 9.605 1.00 91.62 90 ASP A O 1
ATOM 738 N N . LYS A 1 91 ? -12.836 -9.044 10.142 1.00 92.19 91 LYS A N 1
ATOM 739 C CA . LYS A 1 91 ? -12.188 -9.179 8.835 1.00 92.19 91 LYS A CA 1
ATOM 740 C C . LYS A 1 91 ? -13.123 -9.949 7.904 1.00 92.19 91 LYS A C 1
ATOM 742 O O . LYS A 1 91 ? -13.571 -11.042 8.242 1.00 92.19 91 LYS A O 1
ATOM 747 N N . TRP A 1 92 ? -13.421 -9.387 6.736 1.00 92.19 92 TRP A N 1
ATOM 748 C CA . TRP A 1 92 ? -14.262 -10.063 5.746 1.00 92.19 92 TRP A CA 1
ATOM 749 C C . TRP A 1 92 ? -13.534 -11.257 5.122 1.00 92.19 92 TRP A C 1
ATOM 751 O O . TRP A 1 92 ? -12.338 -11.183 4.830 1.00 92.19 92 TRP A O 1
ATOM 761 N N . ASP A 1 93 ? -14.267 -12.351 4.900 1.00 93.44 93 ASP A N 1
ATOM 762 C CA . ASP A 1 93 ? -13.742 -13.518 4.192 1.00 93.44 93 ASP A CA 1
ATOM 763 C C . ASP A 1 93 ? -13.427 -13.172 2.731 1.00 93.44 93 ASP A C 1
ATOM 765 O O . ASP A 1 93 ? -14.068 -12.318 2.114 1.00 93.44 93 ASP A O 1
ATOM 769 N N . LYS A 1 94 ? -12.465 -13.881 2.135 1.00 92.75 94 LYS A N 1
ATOM 770 C CA . LYS A 1 94 ? -12.081 -13.677 0.730 1.00 92.75 94 LYS A CA 1
ATOM 771 C C . LYS A 1 94 ? -13.231 -13.905 -0.262 1.00 92.75 94 LYS A C 1
ATOM 773 O O . LYS A 1 94 ? -13.165 -13.383 -1.373 1.00 92.75 94 LYS A O 1
ATOM 778 N N . ASN A 1 95 ? -14.243 -14.686 0.123 1.00 94.06 95 ASN A N 1
ATOM 779 C CA . ASN A 1 95 ? -15.430 -14.981 -0.677 1.00 94.06 95 ASN A CA 1
ATOM 780 C C . ASN A 1 95 ? -16.644 -14.129 -0.280 1.00 94.06 95 ASN A C 1
ATOM 782 O O . ASN A 1 95 ? -17.735 -14.351 -0.802 1.00 94.06 95 ASN A O 1
ATOM 786 N N . ASP A 1 96 ? -16.487 -13.170 0.637 1.00 93.19 96 ASP A N 1
ATOM 787 C CA . ASP A 1 96 ? -17.553 -12.226 0.954 1.00 93.19 96 ASP A CA 1
ATOM 788 C C . ASP A 1 96 ? -17.958 -11.460 -0.324 1.00 93.19 96 ASP A C 1
ATOM 790 O O . ASP A 1 96 ? -17.076 -10.966 -1.040 1.00 93.19 96 ASP A O 1
ATOM 794 N N . PRO A 1 97 ? -19.262 -11.318 -0.633 1.00 91.06 97 PRO A N 1
ATOM 795 C CA . PRO A 1 97 ? -19.720 -10.623 -1.835 1.00 91.06 97 PRO A CA 1
ATOM 796 C C . PRO A 1 97 ? -19.129 -9.217 -2.002 1.00 91.06 97 PRO A C 1
ATOM 798 O O . PRO A 1 97 ? -18.868 -8.788 -3.126 1.00 91.06 97 PRO A O 1
ATOM 801 N N . ARG A 1 98 ? -18.859 -8.509 -0.897 1.00 86.94 98 ARG A N 1
ATOM 802 C CA . ARG A 1 98 ? -18.243 -7.173 -0.906 1.00 86.94 98 ARG A CA 1
ATOM 803 C C . ARG A 1 98 ? -16.785 -7.232 -1.347 1.00 86.94 98 ARG A C 1
ATOM 805 O O . ARG A 1 98 ? -16.356 -6.404 -2.149 1.00 86.94 98 ARG A O 1
ATOM 812 N N . VAL A 1 99 ? -16.038 -8.223 -0.857 1.00 90.94 99 VAL A N 1
ATOM 813 C CA . VAL A 1 99 ? -14.637 -8.453 -1.239 1.00 90.94 99 VAL A CA 1
ATOM 814 C C . VAL A 1 99 ? -14.555 -8.856 -2.708 1.00 90.94 99 VAL A C 1
ATOM 816 O O . VAL A 1 99 ? -13.734 -8.313 -3.446 1.00 90.94 99 VAL A O 1
ATOM 819 N N . LEU A 1 100 ? -15.434 -9.753 -3.160 1.00 91.50 100 LEU A N 1
ATOM 820 C CA . LEU A 1 100 ? -15.495 -10.172 -4.561 1.00 91.50 100 LEU A CA 1
ATOM 821 C C . LEU A 1 100 ? -15.825 -9.000 -5.494 1.00 91.50 100 LEU A C 1
ATOM 823 O O . LEU A 1 100 ? -15.151 -8.822 -6.511 1.00 91.50 100 LEU A O 1
ATOM 827 N N . LEU A 1 101 ? -16.801 -8.164 -5.125 1.00 90.50 101 LEU A N 1
ATOM 828 C CA . LEU A 1 101 ? -17.165 -6.968 -5.886 1.00 90.50 101 LEU A CA 1
ATOM 829 C C . LEU A 1 101 ? -16.000 -5.977 -5.978 1.00 90.50 101 LEU A C 1
ATOM 831 O O . LEU A 1 101 ? -15.695 -5.497 -7.071 1.00 90.50 101 LEU A O 1
ATOM 835 N N . LEU A 1 102 ? -15.335 -5.690 -4.854 1.00 89.50 102 LEU A N 1
ATOM 836 C CA . LEU A 1 102 ? -14.182 -4.793 -4.829 1.00 89.50 102 LEU A CA 1
ATOM 837 C C . LEU A 1 102 ? -13.065 -5.325 -5.732 1.00 89.50 102 LEU A C 1
ATOM 839 O O . LEU A 1 102 ? -12.585 -4.592 -6.589 1.00 89.50 102 LEU A O 1
ATOM 843 N N . ARG A 1 103 ? -12.716 -6.614 -5.624 1.00 91.50 103 ARG A N 1
ATOM 844 C CA . ARG A 1 103 ? -11.682 -7.243 -6.466 1.00 91.50 103 ARG A CA 1
ATOM 845 C C . ARG A 1 103 ? -12.019 -7.160 -7.952 1.00 91.50 103 ARG A C 1
ATOM 847 O O . ARG A 1 103 ? -11.133 -6.856 -8.746 1.00 91.50 103 ARG A O 1
ATOM 854 N N . ALA A 1 104 ? -13.275 -7.404 -8.327 1.00 91.81 104 ALA A N 1
ATOM 855 C CA . ALA A 1 104 ? -13.718 -7.305 -9.716 1.00 91.81 104 ALA A CA 1
ATOM 856 C C . ALA A 1 104 ? -13.594 -5.868 -10.249 1.00 91.81 104 ALA A C 1
ATOM 858 O O . ALA A 1 104 ? -13.021 -5.658 -11.320 1.00 91.81 104 ALA A O 1
ATOM 859 N N . LYS A 1 105 ? -14.055 -4.872 -9.476 1.00 90.69 105 LYS A N 1
ATOM 860 C CA . LYS A 1 105 ? -13.923 -3.449 -9.826 1.00 90.69 105 LYS A CA 1
ATOM 861 C C . LYS A 1 105 ? -12.457 -3.026 -9.941 1.00 90.69 105 LYS A C 1
ATOM 863 O O . LYS A 1 105 ? -12.076 -2.440 -10.951 1.00 90.69 105 LYS A O 1
ATOM 868 N N . SER A 1 106 ? -11.623 -3.365 -8.954 1.00 91.81 106 SER A N 1
ATOM 869 C CA . SER A 1 106 ? -10.186 -3.064 -8.973 1.00 91.81 106 SER A CA 1
ATOM 870 C C . SER A 1 106 ? -9.486 -3.700 -10.169 1.00 91.81 106 SER A C 1
ATOM 872 O O . SER A 1 106 ? -8.683 -3.041 -10.817 1.00 91.81 106 SER A O 1
ATOM 874 N N . ALA A 1 107 ? -9.796 -4.958 -10.493 1.00 92.62 107 ALA A N 1
ATOM 875 C CA . ALA A 1 107 ? -9.190 -5.647 -11.628 1.00 92.62 107 ALA A CA 1
ATOM 876 C C . ALA A 1 107 ? -9.549 -4.980 -12.962 1.00 92.62 107 ALA A C 1
ATOM 878 O O . ALA A 1 107 ? -8.670 -4.780 -13.800 1.00 92.62 107 ALA A O 1
ATOM 879 N N . GLN A 1 108 ? -10.815 -4.591 -13.149 1.00 91.88 108 GLN A N 1
ATOM 880 C CA . GLN A 1 108 ? -11.240 -3.866 -14.347 1.00 91.88 108 GLN A CA 1
ATOM 881 C C . GLN A 1 108 ? -10.561 -2.494 -14.447 1.00 91.88 108 GLN A C 1
ATOM 883 O O . GLN A 1 108 ? -10.086 -2.119 -15.517 1.00 91.88 108 GLN A O 1
ATOM 888 N N . LEU A 1 109 ? -10.476 -1.768 -13.332 1.00 89.94 109 LEU A N 1
ATOM 889 C CA . LEU A 1 109 ? -9.812 -0.470 -13.273 1.00 89.94 109 LEU A CA 1
ATOM 890 C C . LEU A 1 109 ? -8.319 -0.582 -13.613 1.00 89.94 109 LEU A C 1
ATOM 892 O O . LEU A 1 109 ? -7.838 0.124 -14.492 1.00 89.94 109 LEU A O 1
ATOM 896 N N . VAL A 1 110 ? -7.596 -1.507 -12.978 1.00 92.50 110 VAL A N 1
ATOM 897 C CA . VAL A 1 110 ? -6.167 -1.751 -13.239 1.00 92.50 110 VAL A CA 1
ATOM 898 C C . VAL A 1 110 ? -5.923 -2.149 -14.693 1.00 92.50 110 VAL A C 1
ATOM 900 O O . VAL A 1 110 ? -4.948 -1.706 -15.302 1.00 92.50 110 VAL A O 1
ATOM 903 N N . ARG A 1 111 ? -6.822 -2.942 -15.283 1.00 91.81 111 ARG A N 1
ATOM 904 C CA . ARG A 1 111 ? -6.750 -3.289 -16.704 1.00 91.81 111 ARG A CA 1
ATOM 905 C C . ARG A 1 111 ? -6.826 -2.052 -17.596 1.00 91.81 111 ARG A C 1
ATOM 907 O O . ARG A 1 111 ? -6.029 -1.939 -18.516 1.00 91.81 111 ARG A O 1
ATOM 914 N N . ASN A 1 112 ? -7.740 -1.129 -17.302 1.00 89.19 112 ASN A N 1
ATOM 915 C CA . ASN A 1 112 ? -7.873 0.116 -18.057 1.00 89.19 112 ASN A CA 1
ATOM 916 C C . ASN A 1 112 ? -6.659 1.035 -17.841 1.00 89.19 112 ASN A C 1
ATOM 918 O O . ASN A 1 112 ? -6.134 1.593 -18.794 1.00 89.19 112 ASN A O 1
ATOM 922 N N . LEU A 1 113 ? -6.174 1.163 -16.602 1.00 88.25 113 LEU A N 1
ATOM 923 C CA . LEU A 1 113 ? -5.037 2.029 -16.263 1.00 88.25 113 LEU A CA 1
ATOM 924 C C . LEU A 1 113 ? -3.707 1.541 -16.856 1.00 88.25 113 LEU A C 1
ATOM 926 O O . LEU A 1 113 ? -2.840 2.345 -17.181 1.00 88.25 113 LEU A O 1
ATOM 930 N N . SER A 1 114 ? -3.542 0.227 -17.009 1.00 87.44 114 SER A N 1
ATOM 931 C CA . SER A 1 114 ? -2.361 -0.373 -17.647 1.00 87.44 114 SER A CA 1
ATOM 932 C C . SER A 1 114 ? -2.418 -0.363 -19.179 1.00 87.44 114 SER A C 1
ATOM 934 O O . SER A 1 114 ? -1.429 -0.725 -19.825 1.00 87.44 114 SER A O 1
ATOM 936 N N . ASP A 1 115 ? -3.536 0.068 -19.771 1.00 85.88 115 ASP A N 1
ATOM 937 C CA . ASP A 1 115 ? -3.680 0.219 -21.215 1.00 85.88 115 ASP A CA 1
ATOM 938 C C . ASP A 1 115 ? -2.870 1.425 -21.720 1.00 85.88 115 ASP A C 1
ATOM 940 O O . ASP A 1 115 ? -3.015 2.557 -21.251 1.00 85.88 115 ASP A O 1
ATOM 944 N N . LEU A 1 116 ? -2.023 1.192 -22.727 1.00 66.81 116 LEU A N 1
ATOM 945 C CA . LEU A 1 116 ? -1.141 2.201 -23.322 1.00 66.81 116 LEU A CA 1
ATOM 946 C C . LEU A 1 116 ? -1.904 3.426 -23.855 1.00 66.81 116 LEU A C 1
ATOM 948 O O . LEU A 1 116 ? -1.346 4.524 -23.873 1.00 66.81 116 LEU A O 1
ATOM 952 N N . SER A 1 117 ? -3.156 3.246 -24.287 1.00 69.94 117 SER A N 1
ATOM 953 C CA . SER A 1 117 ? -4.008 4.335 -24.774 1.00 69.94 117 SER A CA 1
ATOM 954 C C . SER A 1 117 ? -4.383 5.320 -23.660 1.00 69.94 117 SER A C 1
ATOM 956 O O . SER A 1 117 ? -4.342 6.533 -23.877 1.00 69.94 117 SER A O 1
ATOM 958 N N . VAL A 1 118 ? -4.644 4.814 -22.452 1.00 66.31 118 VAL A N 1
ATOM 959 C CA . VAL A 1 118 ? -4.980 5.600 -21.254 1.00 66.31 118 VAL A CA 1
ATOM 960 C C . VAL A 1 118 ? -3.730 6.236 -20.651 1.00 66.31 118 VAL A C 1
ATOM 962 O O . VAL A 1 118 ? -3.760 7.389 -20.232 1.00 66.31 118 VAL A O 1
ATOM 965 N N . LEU A 1 119 ? -2.587 5.544 -20.688 1.00 61.44 119 LEU A N 1
ATOM 966 C CA . LEU A 1 119 ? -1.321 6.067 -20.158 1.00 61.44 119 LEU A CA 1
ATOM 967 C C . LEU A 1 119 ? -0.841 7.358 -20.837 1.00 61.44 119 LEU A C 1
ATOM 969 O O . LEU A 1 119 ? -0.081 8.120 -20.240 1.00 61.44 119 LEU A O 1
ATOM 973 N N . SER A 1 120 ? -1.272 7.604 -22.077 1.00 64.56 120 SER A N 1
ATOM 974 C CA . SER A 1 120 ? -0.980 8.847 -22.801 1.00 64.56 120 SER A CA 1
ATOM 975 C C . SER A 1 120 ? -1.769 10.062 -22.286 1.00 64.56 120 SER A C 1
ATOM 977 O O . SER A 1 120 ? -1.468 11.194 -22.666 1.00 64.56 120 SER A O 1
ATOM 979 N N . LYS A 1 121 ? -2.755 9.842 -21.405 1.00 76.00 121 LYS A N 1
ATOM 980 C CA . LYS A 1 121 ? -3.701 10.846 -20.913 1.00 76.00 121 LYS A CA 1
ATOM 981 C C . LYS A 1 121 ? -3.791 10.808 -19.386 1.00 76.00 121 LYS A C 1
ATOM 983 O O . LYS A 1 121 ? -4.669 10.179 -18.802 1.00 76.00 121 LYS A O 1
ATOM 988 N N . GLU A 1 122 ? -2.906 11.548 -18.727 1.00 71.69 122 GLU A N 1
ATOM 989 C CA . GLU A 1 122 ? -2.800 11.555 -17.2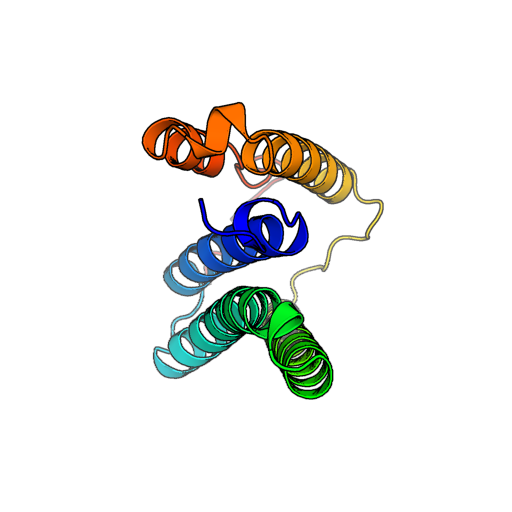58 1.00 71.69 122 GLU A CA 1
ATOM 990 C C . GLU A 1 122 ? -4.111 11.944 -16.553 1.00 71.69 122 GLU A C 1
ATOM 992 O O . GLU A 1 122 ? -4.491 11.307 -15.575 1.00 71.69 122 GLU A O 1
ATOM 997 N N . ARG A 1 123 ? -4.864 12.907 -17.105 1.00 73.69 123 ARG A N 1
ATOM 998 C CA . ARG A 1 123 ? -6.178 13.309 -16.567 1.00 73.69 123 ARG A CA 1
ATOM 999 C C . ARG A 1 123 ? -7.200 12.169 -16.566 1.00 73.69 123 ARG A C 1
ATOM 1001 O O . ARG A 1 123 ? -7.956 12.035 -15.613 1.00 73.69 123 ARG A O 1
ATOM 1008 N N . GLU A 1 124 ? -7.203 11.338 -17.607 1.00 77.50 124 GLU A N 1
ATOM 1009 C CA . GLU A 1 124 ? -8.125 10.199 -17.716 1.00 77.50 124 GLU A CA 1
ATOM 1010 C C . GLU A 1 124 ? -7.780 9.129 -16.668 1.00 77.50 124 GLU A C 1
ATOM 1012 O O . GLU A 1 124 ? -8.668 8.572 -16.026 1.00 77.50 124 GLU A O 1
ATOM 1017 N N . ALA A 1 125 ? -6.487 8.899 -16.413 1.00 76.38 125 ALA A N 1
ATOM 1018 C CA . ALA A 1 125 ? -6.041 7.996 -15.355 1.00 76.38 125 ALA A CA 1
ATOM 1019 C C . ALA A 1 125 ? -6.453 8.485 -13.950 1.00 76.38 125 ALA A C 1
ATOM 1021 O O . ALA A 1 125 ? -6.931 7.689 -13.141 1.00 76.38 125 ALA A O 1
ATOM 1022 N N . GLU A 1 126 ? -6.323 9.784 -13.662 1.00 79.38 126 GLU A N 1
ATOM 1023 C CA . GLU A 1 126 ? -6.769 10.376 -12.390 1.00 79.38 126 GLU A CA 1
ATOM 1024 C C . GLU A 1 126 ? -8.287 10.278 -12.188 1.00 79.38 126 GLU A C 1
ATOM 1026 O O . GLU A 1 126 ? -8.757 10.004 -11.083 1.00 79.38 126 GLU A O 1
ATOM 1031 N N . GLU A 1 127 ? -9.071 10.501 -13.243 1.00 82.62 127 GLU A N 1
ATOM 1032 C CA . GLU A 1 127 ? -10.527 10.341 -13.204 1.00 82.62 127 GLU A CA 1
ATOM 1033 C C . GLU A 1 127 ? -10.923 8.888 -12.942 1.00 82.62 127 GLU A C 1
ATOM 1035 O O . GLU A 1 127 ? -11.781 8.622 -12.099 1.00 82.62 127 GLU A O 1
ATOM 1040 N N . LEU A 1 128 ? -10.248 7.940 -13.592 1.00 80.75 128 LEU A N 1
ATOM 1041 C CA . LEU A 1 128 ? -10.467 6.513 -13.384 1.00 80.75 128 LEU A CA 1
ATOM 1042 C C . LEU A 1 128 ? -10.133 6.084 -11.948 1.00 80.75 128 LEU A C 1
ATOM 1044 O O . LEU A 1 128 ? -10.902 5.328 -11.353 1.00 80.75 128 LEU A O 1
ATOM 1048 N N . LEU A 1 129 ? -9.052 6.589 -11.349 1.00 81.62 129 LEU A N 1
ATOM 1049 C CA . LEU A 1 129 ? -8.697 6.283 -9.955 1.00 81.62 129 LEU A CA 1
ATOM 1050 C C . LEU A 1 129 ? -9.784 6.707 -8.956 1.00 81.62 129 LEU A C 1
ATOM 1052 O O . LEU A 1 129 ? -10.005 6.018 -7.961 1.00 81.62 129 LEU A O 1
ATOM 1056 N N . LYS A 1 130 ? -10.534 7.776 -9.242 1.00 81.19 130 LYS A N 1
ATOM 1057 C CA . LYS A 1 130 ? -11.642 8.235 -8.385 1.00 81.19 130 LYS A CA 1
ATOM 1058 C C . LYS A 1 130 ? -12.853 7.298 -8.406 1.00 81.19 130 LYS A C 1
ATOM 1060 O O . LYS A 1 130 ? -13.671 7.358 -7.496 1.00 81.19 130 LYS A O 1
ATOM 1065 N N . THR A 1 131 ? -12.967 6.412 -9.398 1.00 82.31 131 THR A N 1
ATOM 1066 C CA . THR A 1 131 ? -14.142 5.533 -9.564 1.00 82.31 131 THR A CA 1
ATOM 1067 C C . THR A 1 131 ? -14.195 4.361 -8.585 1.00 82.31 131 THR A C 1
ATOM 1069 O O . THR A 1 131 ? -15.242 3.724 -8.439 1.00 82.31 131 THR A O 1
ATOM 1072 N N . ILE A 1 132 ? -13.081 4.037 -7.918 1.00 77.38 132 ILE A N 1
ATOM 1073 C CA . ILE A 1 132 ? -13.029 2.894 -7.004 1.00 77.38 132 ILE A CA 1
ATOM 1074 C C . ILE A 1 132 ? -13.606 3.238 -5.634 1.00 77.38 132 ILE A C 1
ATOM 1076 O O . ILE A 1 132 ? -12.900 3.345 -4.644 1.00 77.38 132 ILE A O 1
ATOM 1080 N N . GLU A 1 133 ? -14.916 3.388 -5.553 1.00 71.44 133 GLU A N 1
ATOM 1081 C CA . GLU A 1 133 ? -15.577 3.568 -4.266 1.00 71.44 133 GLU A CA 1
ATOM 1082 C C . GLU A 1 133 ? -15.474 2.288 -3.427 1.00 71.44 133 GLU A C 1
ATOM 1084 O O . GLU A 1 133 ? -15.680 1.168 -3.921 1.00 71.44 133 GLU A O 1
ATOM 1089 N N . LEU A 1 134 ? -15.171 2.455 -2.136 1.00 65.12 134 LEU A N 1
ATOM 1090 C CA . LEU A 1 134 ? -15.361 1.382 -1.168 1.00 65.12 134 LEU A CA 1
ATOM 1091 C C . LEU A 1 134 ? -16.843 0.972 -1.176 1.00 65.12 134 LEU A C 1
ATOM 1093 O O . LEU A 1 134 ? -17.692 1.807 -1.487 1.00 65.12 134 LEU A O 1
ATOM 1097 N N . PRO A 1 135 ? -17.186 -0.287 -0.850 1.00 59.62 135 PRO A N 1
ATOM 1098 C CA . PRO A 1 135 ? -18.576 -0.715 -0.719 1.00 59.62 135 PRO A CA 1
ATOM 1099 C C . PRO A 1 135 ? -19.294 0.047 0.414 1.00 59.62 135 PRO A C 1
ATOM 1101 O O . PRO A 1 135 ? -19.457 -0.453 1.525 1.00 59.62 135 PRO A O 1
ATOM 1104 N N . GLU A 1 136 ? -19.721 1.275 0.148 1.00 56.88 136 GLU A N 1
ATOM 1105 C CA . GLU A 1 136 ? -20.698 1.997 0.947 1.00 56.88 136 GLU A CA 1
ATOM 1106 C C . GLU A 1 136 ? -22.031 1.249 0.757 1.00 56.88 136 GLU A C 1
ATOM 1108 O O . GLU A 1 136 ? -22.399 0.925 -0.370 1.00 56.88 136 GLU A O 1
ATOM 1113 N N . HIS A 1 137 ? -22.732 0.938 1.857 1.00 44.88 137 HIS A N 1
ATOM 1114 C CA . HIS A 1 137 ? -24.059 0.279 1.919 1.00 44.88 137 HIS A CA 1
ATOM 1115 C C . HIS A 1 137 ? -24.166 -1.214 2.304 1.00 44.88 137 HIS A C 1
ATOM 1117 O O . HIS A 1 137 ? -25.074 -1.911 1.856 1.00 44.88 137 HIS A O 1
ATOM 1123 N N . CYS A 1 138 ? -23.386 -1.688 3.283 1.00 37.88 138 CYS A N 1
ATOM 1124 C CA . CYS A 1 138 ? -23.827 -2.802 4.147 1.00 37.88 138 CYS A CA 1
ATOM 1125 C C . CYS A 1 138 ? -23.676 -2.460 5.643 1.00 37.88 138 CYS A C 1
ATOM 1127 O O . CYS A 1 138 ? -22.821 -2.986 6.343 1.00 37.88 138 CYS A O 1
ATOM 1129 N N . PHE A 1 139 ? -24.580 -1.578 6.087 1.00 44.47 139 PHE A N 1
ATOM 1130 C CA . PHE A 1 139 ? -25.033 -1.289 7.458 1.00 44.47 139 PHE A CA 1
ATOM 1131 C C . PHE A 1 139 ? -24.143 -0.556 8.483 1.00 44.47 139 PHE A C 1
ATOM 1133 O O . PHE A 1 139 ? -23.022 -0.926 8.802 1.00 44.47 139 PHE A O 1
ATOM 1140 N N . SER A 1 140 ? -24.811 0.422 9.115 1.00 37.72 140 SER A N 1
ATOM 1141 C CA . SER A 1 140 ? -24.647 0.910 10.490 1.00 37.72 140 SER A CA 1
ATOM 1142 C C . SER A 1 140 ? -23.224 1.251 10.940 1.00 37.72 140 SER A C 1
ATOM 1144 O O . SER A 1 140 ? -22.590 0.560 11.737 1.00 37.72 140 SER A O 1
ATOM 1146 N N . ILE A 1 141 ? -22.799 2.459 10.576 1.00 42.97 141 ILE A N 1
ATOM 1147 C CA . ILE A 1 141 ? -21.653 3.180 11.157 1.00 42.97 141 ILE A CA 1
ATOM 1148 C C . ILE A 1 141 ? -21.934 3.589 12.631 1.00 42.97 141 ILE A C 1
ATOM 1150 O O . ILE A 1 141 ? -21.321 4.506 13.171 1.00 42.97 141 ILE A O 1
ATOM 1154 N N . ALA A 1 142 ? -22.858 2.922 13.335 1.00 40.06 142 ALA A N 1
ATOM 1155 C CA . ALA A 1 142 ? -23.114 3.177 14.751 1.00 40.06 142 ALA A CA 1
ATOM 1156 C C . ALA A 1 142 ? -21.967 2.681 15.655 1.00 40.06 142 ALA A C 1
ATOM 1158 O O . ALA A 1 142 ? -21.819 3.173 16.770 1.00 40.06 142 ALA A O 1
ATOM 1159 N N . LYS A 1 143 ? -21.121 1.750 15.184 1.00 46.16 143 LYS A N 1
ATOM 1160 C CA . LYS A 1 143 ? -19.974 1.227 15.957 1.00 46.16 143 LYS A CA 1
ATOM 1161 C C . LYS A 1 143 ? -18.632 1.908 15.688 1.00 46.16 143 LYS A C 1
ATOM 1163 O O . LYS A 1 143 ? -17.716 1.737 16.481 1.00 46.16 143 LYS A O 1
ATOM 1168 N N . LEU A 1 144 ? -18.517 2.704 14.627 1.00 50.56 144 LEU A N 1
ATOM 1169 C CA . LEU A 1 144 ? -17.269 3.396 14.285 1.00 50.56 144 LEU A CA 1
ATOM 1170 C C . LEU A 1 144 ? -17.162 4.806 14.911 1.00 50.56 144 LEU A C 1
ATOM 1172 O O . LEU A 1 144 ? -16.148 5.474 14.755 1.00 50.56 144 LEU A O 1
ATOM 1176 N N . ARG A 1 145 ? -18.178 5.260 15.661 1.00 40.72 145 ARG A N 1
ATOM 1177 C CA . ARG A 1 145 ? -18.197 6.556 16.374 1.00 40.72 145 ARG A CA 1
ATOM 1178 C C . ARG A 1 145 ? -17.662 6.503 17.823 1.00 40.72 145 ARG A C 1
ATOM 1180 O O . ARG A 1 145 ? -18.155 7.238 18.674 1.00 40.72 145 ARG A O 1
ATOM 1187 N N . ARG A 1 146 ? -16.675 5.659 18.135 1.00 39.28 146 ARG A N 1
ATOM 1188 C CA . ARG A 1 146 ? -15.955 5.717 19.427 1.00 39.28 146 ARG A CA 1
ATOM 1189 C C . ARG A 1 146 ? -14.440 5.790 19.222 1.00 39.28 146 ARG A C 1
ATOM 1191 O O . ARG A 1 146 ? -13.884 4.908 18.530 1.00 39.28 146 ARG A O 1
#

Secondary structure (DSSP, 8-state):
--GGGG-HHHHHHHHHHHHHHHH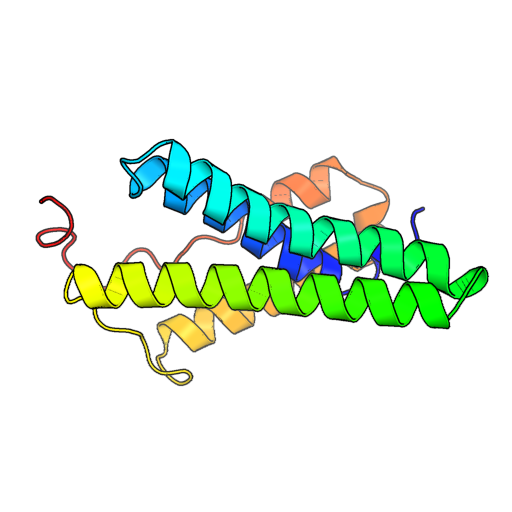HHHH---HHHHHHHHHHHHHHHHHHHHHHHGGGT-HHHHHHHHHHHHHHHHHHHHHHHHHHHHHTPPPPPTT-HHHHHHHHHHHHHHHHHTSHHHHT-HHHHHHHHHT------SS-TTSS--

pLDDT: mean 87.71, std 15.29, range [37.72, 98.62]

Radius of gyration: 16.69 Å; chains: 1; bounding box: 46×28×44 Å